Protein AF-A0A8T1UPF5-F1 (afdb_monomer)

pLDDT: mean 76.59, std 17.03, range [38.69, 95.94]

Foldseek 3Di:
DDDPPVLVVLVVVLVVQLVVQLVVLVVCLVVLPPDPVVCVVVVPDDSVDSPVSNVVSNVVSVVVSVVVVVVVVCVVPPPDDDPPPVD

Organism: NCBI:txid29920

InterPro domains:
  IPR008389 ATPase, V0 complex, subunit e1/e2 [PF05493] (14-84)

Sequence (87 aa):
MEVPAPLLNGSITYLVLTLLTCFAGIGMGVTGKMSRENSSYVGRFSPNNPLIFTLLAFMTGLCLWMFWACCWLHQWHILVVPTYGAE

Solvent-accessible surface area (backbone atoms only — not comparable to full-atom values): 5204 Å² total; per-residue (Å²): 133,84,76,56,64,67,63,52,53,50,52,51,50,41,50,52,56,24,50,51,49,26,52,52,35,44,51,45,49,75,66,66,74,68,55,76,78,68,38,58,87,48,65,81,62,57,94,88,41,50,62,57,56,26,49,51,37,44,54,50,31,51,51,53,43,52,53,50,52,52,55,51,53,67,61,54,83,63,89,74,78,89,68,86,82,79,122

Radius of gyration: 19.21 Å; Cα contacts (8 Å, |Δi|>4): 41; chains: 1; bounding box: 48×20×51 Å

Mean predicted aligned error: 10.0 Å

Structure (mmCIF, N/CA/C/O backbone):
data_AF-A0A8T1UPF5-F1
#
_entry.i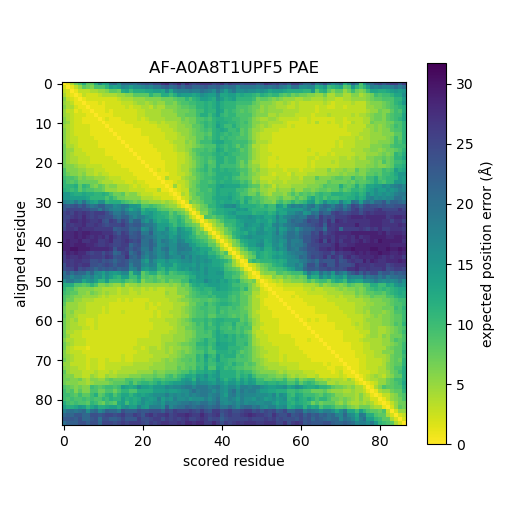d   AF-A0A8T1UPF5-F1
#
loop_
_atom_site.group_PDB
_atom_site.id
_atom_site.type_symbol
_atom_site.label_atom_id
_atom_site.label_alt_id
_atom_site.label_comp_id
_atom_site.labe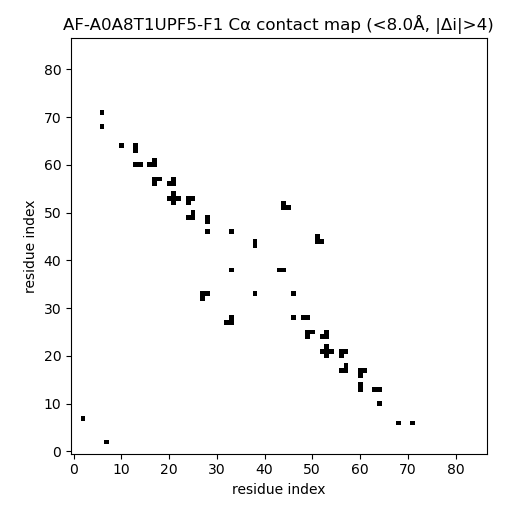l_asym_id
_atom_site.label_entity_id
_atom_site.label_seq_id
_atom_site.pdbx_PDB_ins_code
_atom_site.Cartn_x
_atom_site.Cartn_y
_atom_site.Cartn_z
_atom_site.occupancy
_atom_site.B_iso_or_equiv
_atom_site.auth_seq_id
_atom_site.auth_comp_id
_atom_site.auth_asym_id
_atom_site.auth_atom_id
_atom_site.pdbx_PDB_model_num
ATOM 1 N N . MET A 1 1 ? -3.422 8.479 -23.793 1.00 53.72 1 MET A N 1
ATOM 2 C CA . MET A 1 1 ? -2.242 7.774 -23.254 1.00 53.72 1 MET A CA 1
ATOM 3 C C . MET A 1 1 ? -2.759 6.699 -22.327 1.00 53.72 1 MET A C 1
ATOM 5 O O . MET A 1 1 ? -3.522 7.026 -21.427 1.00 53.72 1 MET A O 1
ATOM 9 N N . GLU A 1 2 ? -2.431 5.442 -22.594 1.00 78.94 2 GLU A N 1
ATOM 10 C CA . GLU A 1 2 ? -2.822 4.334 -21.724 1.00 78.94 2 GLU A CA 1
ATOM 11 C C . GLU A 1 2 ? -1.934 4.345 -20.477 1.00 78.94 2 GLU A C 1
ATOM 13 O O . GLU A 1 2 ? -0.716 4.503 -20.571 1.00 78.94 2 GLU A O 1
ATOM 18 N N . VAL A 1 3 ? -2.546 4.251 -19.299 1.00 78.62 3 VAL A N 1
ATOM 19 C CA . VAL A 1 3 ? -1.808 4.190 -18.033 1.00 78.62 3 VAL A CA 1
ATOM 20 C C . VAL A 1 3 ? -1.113 2.826 -17.955 1.00 78.62 3 VAL A C 1
ATOM 22 O O . VAL A 1 3 ? -1.782 1.816 -18.181 1.00 78.62 3 VAL A O 1
ATOM 25 N N . PRO A 1 4 ? 0.193 2.751 -17.621 1.00 85.88 4 PRO A N 1
ATOM 26 C CA . PRO A 1 4 ? 0.887 1.474 -17.510 1.00 85.88 4 PRO A CA 1
ATOM 27 C C . PRO A 1 4 ? 0.161 0.533 -16.544 1.00 85.88 4 PRO A C 1
ATOM 29 O O . PRO A 1 4 ? -0.100 0.899 -15.395 1.00 85.88 4 PRO A O 1
ATOM 32 N N . ALA A 1 5 ? -0.129 -0.694 -16.988 1.00 87.81 5 ALA A N 1
ATOM 33 C CA . ALA A 1 5 ? -0.849 -1.683 -16.183 1.00 87.81 5 ALA A CA 1
ATOM 34 C C . ALA A 1 5 ? -0.245 -1.913 -14.778 1.00 87.81 5 ALA A C 1
ATOM 36 O O . ALA A 1 5 ? -1.015 -2.009 -13.821 1.00 87.81 5 ALA A O 1
ATOM 37 N N . PRO A 1 6 ? 1.093 -1.929 -14.584 1.00 88.50 6 PRO A N 1
ATOM 38 C CA . PRO A 1 6 ? 1.673 -2.085 -13.249 1.00 88.50 6 PRO A CA 1
ATOM 39 C C . PRO A 1 6 ? 1.389 -0.895 -12.329 1.00 88.50 6 PRO A C 1
ATOM 41 O O . PRO A 1 6 ? 1.109 -1.103 -11.150 1.00 88.50 6 PRO A O 1
ATOM 44 N N . LEU A 1 7 ? 1.385 0.332 -12.869 1.00 88.75 7 LEU A N 1
ATOM 45 C CA . LEU A 1 7 ? 1.055 1.543 -12.114 1.00 88.75 7 LEU A CA 1
ATOM 46 C C . LEU A 1 7 ? -0.396 1.489 -11.617 1.00 88.75 7 LEU A C 1
ATOM 48 O O . LEU A 1 7 ? -0.665 1.789 -10.452 1.00 88.75 7 LEU A O 1
ATOM 52 N N . LEU A 1 8 ? -1.316 1.064 -12.489 1.00 91.06 8 LEU A N 1
ATOM 53 C CA . LEU A 1 8 ? -2.733 0.910 -12.164 1.00 91.06 8 LEU A CA 1
ATOM 54 C C . LEU A 1 8 ? -2.951 -0.186 -11.111 1.00 91.06 8 LEU A C 1
ATOM 56 O O . LEU A 1 8 ? -3.547 0.074 -10.067 1.00 91.06 8 LEU A O 1
ATOM 60 N N . ASN A 1 9 ? -2.415 -1.386 -11.343 1.00 92.94 9 ASN A N 1
ATOM 61 C CA . ASN A 1 9 ? -2.593 -2.533 -10.451 1.00 92.94 9 ASN A CA 1
ATOM 62 C C . ASN A 1 9 ? -1.986 -2.293 -9.065 1.00 92.94 9 ASN A C 1
ATOM 64 O O . ASN A 1 9 ? -2.625 -2.586 -8.052 1.00 92.94 9 ASN A O 1
ATOM 68 N N . GLY A 1 10 ? -0.774 -1.736 -8.997 1.00 90.94 10 GLY A N 1
ATOM 69 C CA . GLY A 1 10 ? -0.145 -1.428 -7.717 1.00 90.94 10 GLY A CA 1
ATOM 70 C C . GLY A 1 10 ? -0.909 -0.348 -6.957 1.00 90.94 10 GLY A C 1
ATOM 71 O O . GLY A 1 10 ? -1.203 -0.529 -5.778 1.00 90.94 10 GLY A O 1
ATOM 72 N N . SER A 1 11 ? -1.351 0.715 -7.636 1.00 92.94 11 SER A N 1
ATOM 73 C CA . SER A 1 11 ? -2.156 1.766 -6.998 1.00 92.94 11 SER A CA 1
ATOM 74 C C . SER A 1 11 ? -3.473 1.234 -6.432 1.00 92.94 11 SER A C 1
ATOM 76 O O . SER A 1 11 ? -3.811 1.541 -5.290 1.00 92.94 11 SER A O 1
ATOM 78 N N . ILE A 1 12 ? -4.180 0.376 -7.177 1.00 94.81 12 ILE A N 1
ATOM 79 C CA . ILE A 1 12 ? -5.395 -0.297 -6.690 1.00 94.81 12 ILE A CA 1
ATOM 80 C C . ILE A 1 12 ? -5.076 -1.175 -5.475 1.00 94.81 12 ILE A C 1
ATOM 82 O O . ILE A 1 12 ? -5.805 -1.143 -4.488 1.00 94.81 12 ILE A O 1
ATOM 86 N N . THR A 1 13 ? -3.973 -1.924 -5.510 1.00 94.50 13 THR A N 1
ATOM 87 C CA . THR A 1 13 ? -3.577 -2.822 -4.414 1.00 94.50 13 THR A CA 1
ATOM 88 C C . THR A 1 13 ? -3.333 -2.050 -3.115 1.00 94.50 13 THR A C 1
ATOM 90 O O . THR A 1 13 ? -3.922 -2.379 -2.085 1.00 94.50 13 THR A O 1
ATOM 93 N N . TYR A 1 14 ? -2.525 -0.986 -3.154 1.00 93.06 14 TYR A N 1
ATOM 94 C CA . TYR A 1 14 ? -2.265 -0.156 -1.973 1.00 93.06 14 TYR A CA 1
ATOM 95 C C . TYR A 1 14 ? -3.525 0.555 -1.478 1.00 93.06 14 TYR A C 1
ATOM 97 O O . TYR A 1 14 ? -3.737 0.630 -0.267 1.00 93.06 14 TYR A O 1
ATOM 105 N N . LEU A 1 15 ? -4.393 1.020 -2.383 1.00 94.00 15 LEU A N 1
ATOM 106 C CA . LEU A 1 15 ? -5.687 1.598 -2.021 1.00 94.00 15 LEU A CA 1
ATOM 107 C C . LEU A 1 15 ? -6.551 0.582 -1.257 1.00 94.00 15 LEU A C 1
ATOM 109 O O . LEU A 1 15 ? -7.023 0.881 -0.161 1.00 94.00 15 LEU A O 1
ATOM 113 N N . VAL A 1 16 ? -6.723 -0.628 -1.797 1.00 95.94 16 VAL A N 1
ATOM 114 C CA . VAL A 1 16 ? -7.549 -1.687 -1.193 1.00 95.94 16 VAL A CA 1
ATOM 115 C C . VAL A 1 16 ? -7.006 -2.097 0.174 1.00 95.94 16 VAL A C 1
ATOM 117 O O . VAL A 1 16 ? -7.768 -2.151 1.137 1.00 95.94 16 VAL A O 1
ATOM 120 N N . LEU A 1 17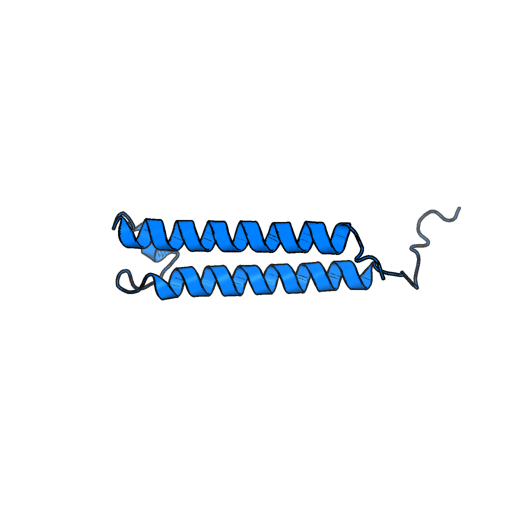 ? -5.697 -2.327 0.299 1.00 93.31 17 LEU A N 1
ATOM 121 C CA . LEU A 1 17 ? -5.074 -2.700 1.574 1.00 93.31 17 LEU A CA 1
ATOM 122 C C . LEU A 1 17 ? -5.193 -1.591 2.627 1.00 93.31 17 LEU A C 1
ATOM 124 O O . LEU A 1 17 ? -5.466 -1.869 3.799 1.00 93.31 17 LEU A O 1
ATOM 128 N N . THR A 1 18 ? -5.042 -0.331 2.213 1.00 92.25 18 THR A N 1
ATOM 129 C CA . THR A 1 18 ? -5.204 0.825 3.105 1.00 92.25 18 THR A CA 1
ATOM 130 C C . THR A 1 18 ? -6.644 0.920 3.599 1.00 92.25 18 THR A C 1
ATOM 132 O O . THR A 1 18 ? -6.873 1.031 4.802 1.00 92.25 18 THR A O 1
ATOM 135 N N . LEU A 1 19 ? -7.623 0.800 2.697 1.00 91.75 19 LEU A N 1
ATOM 136 C CA . LEU A 1 19 ? -9.043 0.817 3.050 1.00 91.75 19 LEU A CA 1
ATOM 137 C C . LEU A 1 19 ? -9.412 -0.340 3.982 1.00 91.75 19 LEU A C 1
ATOM 139 O O . LEU A 1 19 ? -10.066 -0.106 4.995 1.00 91.75 19 LEU A O 1
ATOM 143 N N . LEU A 1 20 ? -8.955 -1.563 3.697 1.00 92.00 20 LEU A N 1
ATOM 144 C CA . LEU A 1 20 ? -9.174 -2.727 4.562 1.00 92.00 20 LEU A CA 1
ATOM 145 C C . LEU A 1 20 ? -8.640 -2.490 5.978 1.00 92.00 20 LEU A C 1
ATOM 147 O O . LEU A 1 20 ? -9.337 -2.766 6.954 1.00 92.00 20 LEU A O 1
ATOM 151 N N . THR A 1 21 ? -7.439 -1.924 6.098 1.00 87.00 21 THR A N 1
ATOM 152 C CA . THR A 1 21 ? -6.829 -1.615 7.399 1.00 87.00 21 THR A CA 1
ATOM 153 C C . THR A 1 21 ? -7.612 -0.529 8.140 1.00 87.00 21 THR A C 1
ATOM 155 O O . THR A 1 21 ? -7.862 -0.659 9.340 1.00 87.00 21 THR A O 1
ATOM 158 N N . CYS A 1 22 ? -8.072 0.508 7.434 1.00 86.25 22 CYS A N 1
ATOM 159 C CA . CYS A 1 22 ? -8.939 1.542 7.999 1.00 86.25 22 CYS A CA 1
ATOM 160 C C . CYS A 1 22 ? -10.268 0.958 8.505 1.00 86.25 22 CYS A C 1
ATOM 162 O O . CYS A 1 22 ? -10.657 1.225 9.641 1.00 86.25 22 CYS A O 1
ATOM 164 N N . PHE A 1 23 ? -10.942 0.119 7.711 1.00 86.19 23 PHE A N 1
ATOM 165 C CA . PHE A 1 23 ? -12.198 -0.523 8.111 1.00 86.19 23 PHE A CA 1
ATOM 166 C C . PHE A 1 23 ? -12.016 -1.476 9.294 1.00 86.19 23 PHE A C 1
ATOM 168 O O . PHE A 1 23 ? -12.829 -1.455 10.218 1.00 86.19 23 PHE A O 1
ATOM 175 N N . ALA A 1 24 ? -10.936 -2.261 9.316 1.00 83.81 24 ALA A N 1
ATOM 176 C CA . ALA A 1 24 ? -10.597 -3.110 10.455 1.00 83.81 24 ALA A CA 1
ATOM 177 C C . ALA A 1 24 ? -10.359 -2.275 11.725 1.00 83.81 24 ALA A C 1
ATOM 179 O O . ALA A 1 24 ? -10.856 -2.621 12.795 1.00 83.81 24 ALA A O 1
ATOM 180 N N . GLY A 1 25 ? -9.662 -1.144 11.600 1.00 74.94 25 GLY A N 1
ATOM 181 C CA . GLY A 1 25 ? -9.437 -0.187 12.681 1.00 74.94 25 GLY A CA 1
ATOM 182 C C . GLY A 1 25 ? -10.716 0.379 13.283 1.00 74.94 25 GLY A C 1
ATOM 183 O O . GLY A 1 25 ? -10.899 0.357 14.501 1.00 74.94 25 GLY A O 1
ATOM 184 N N . ILE A 1 26 ? -11.628 0.834 12.424 1.00 78.38 26 ILE A N 1
ATOM 185 C CA . ILE A 1 26 ? -12.940 1.342 12.835 1.00 78.38 26 ILE A CA 1
ATOM 186 C C . ILE A 1 26 ? -13.758 0.221 13.490 1.00 78.38 26 ILE A C 1
ATOM 188 O O . ILE A 1 26 ? -14.305 0.421 14.572 1.00 78.38 26 ILE A O 1
ATOM 192 N N . GLY A 1 27 ? -13.799 -0.975 12.892 1.00 75.19 27 GLY A N 1
ATOM 193 C CA . GLY A 1 27 ? -14.530 -2.124 13.435 1.00 75.19 27 GLY A CA 1
ATOM 194 C C . GLY A 1 27 ? -14.018 -2.570 14.809 1.00 75.19 27 GLY A C 1
ATOM 195 O O . GLY A 1 27 ? -14.810 -2.838 15.714 1.00 75.19 27 GLY A O 1
ATOM 196 N N . MET A 1 28 ? -12.699 -2.582 15.015 1.00 71.69 28 MET A N 1
ATOM 197 C CA . MET A 1 28 ? -12.097 -2.856 16.326 1.00 71.69 28 MET A CA 1
ATOM 198 C C . MET A 1 28 ? -12.417 -1.761 17.353 1.00 71.69 28 MET A C 1
ATOM 200 O O . MET A 1 28 ? -12.667 -2.075 18.515 1.00 71.69 28 MET A O 1
ATOM 204 N N . GLY A 1 29 ? -12.476 -0.496 16.924 1.00 65.19 29 GLY A N 1
ATOM 205 C CA . GLY A 1 29 ? -12.900 0.625 17.765 1.00 65.19 29 GLY A CA 1
ATOM 206 C C . GLY A 1 29 ? -14.362 0.530 18.214 1.00 65.19 29 GLY A C 1
ATOM 207 O O . GLY A 1 29 ? -14.654 0.729 19.389 1.00 65.19 29 GLY A O 1
ATOM 208 N N . VAL A 1 30 ? -15.278 0.173 17.307 1.00 66.44 30 VAL A N 1
ATOM 209 C CA . VAL A 1 30 ? -16.722 0.052 17.603 1.00 66.44 30 VAL A CA 1
ATOM 210 C C . VAL A 1 30 ? -17.032 -1.174 18.466 1.00 66.44 30 VAL A C 1
ATOM 212 O O . VAL A 1 30 ? -17.913 -1.123 19.317 1.00 66.44 30 VAL A O 1
ATOM 215 N N . THR A 1 31 ? -16.306 -2.279 18.281 1.00 69.25 31 THR A N 1
ATOM 216 C CA . THR A 1 31 ? -16.543 -3.524 19.036 1.00 69.25 31 THR A CA 1
ATOM 217 C C . THR A 1 31 ? -16.007 -3.491 20.469 1.00 69.25 31 THR A C 1
ATOM 219 O O . THR A 1 31 ? -16.298 -4.404 21.238 1.00 69.25 31 THR A O 1
ATOM 222 N N . GLY A 1 32 ? -15.216 -2.480 20.848 1.00 57.31 32 GLY A N 1
ATOM 223 C CA . GLY A 1 32 ? -14.690 -2.325 22.210 1.00 57.31 32 GLY A CA 1
ATOM 224 C C . GLY A 1 32 ? -13.720 -3.429 22.658 1.00 57.31 32 GLY A C 1
ATOM 225 O O . GLY A 1 32 ? -13.285 -3.433 23.806 1.00 57.31 32 GLY A O 1
ATOM 226 N N . LYS A 1 33 ? -13.338 -4.359 21.769 1.00 59.44 33 LYS A N 1
ATOM 227 C CA . LYS A 1 33 ? -12.460 -5.509 22.066 1.00 59.44 33 LYS A CA 1
ATOM 228 C C . LYS A 1 33 ? -10.964 -5.168 22.027 1.00 59.44 33 LYS A C 1
ATOM 230 O O . LYS A 1 33 ? -10.132 -6.058 21.858 1.00 59.44 33 LYS A O 1
ATOM 235 N N . MET A 1 34 ? -10.596 -3.896 22.171 1.00 56.28 34 MET A N 1
ATOM 236 C CA . MET A 1 34 ? -9.195 -3.482 22.251 1.00 56.28 34 MET A CA 1
ATOM 237 C C . MET A 1 34 ? -8.718 -3.645 23.699 1.00 56.28 34 MET A C 1
ATOM 239 O O . MET A 1 34 ? -8.914 -2.763 24.533 1.00 56.28 34 MET A O 1
ATOM 243 N N . SER A 1 35 ? -8.148 -4.812 24.021 1.00 47.84 35 SER A N 1
ATOM 244 C CA . SER A 1 35 ? -7.635 -5.059 25.369 1.00 47.84 35 SER A CA 1
ATOM 245 C C . SER A 1 35 ? -6.482 -4.109 25.698 1.00 47.84 35 SER A C 1
ATOM 247 O O . SER A 1 35 ? -5.512 -4.001 24.940 1.00 47.84 35 SER A O 1
ATOM 249 N N . ARG A 1 36 ? -6.591 -3.455 26.861 1.00 52.09 36 ARG A N 1
ATOM 250 C CA . ARG A 1 36 ? -5.667 -2.448 27.415 1.00 52.09 36 ARG A CA 1
ATOM 251 C C . ARG A 1 36 ? -4.220 -2.951 27.537 1.00 52.09 36 ARG A C 1
ATOM 253 O O . ARG A 1 36 ? -3.296 -2.145 27.600 1.00 52.09 36 ARG A O 1
ATOM 260 N N . GLU A 1 37 ? -4.022 -4.267 27.537 1.00 49.22 37 GLU A N 1
ATOM 261 C CA . GLU A 1 37 ? -2.715 -4.931 27.614 1.00 49.22 37 GLU A CA 1
ATOM 262 C C . GLU A 1 37 ? -1.971 -5.013 26.265 1.00 49.22 37 GLU A C 1
ATOM 264 O O . GLU A 1 37 ? -0.752 -4.857 26.234 1.00 49.22 37 GLU A O 1
ATOM 269 N N . ASN A 1 38 ? -2.682 -5.103 25.132 1.00 49.94 38 ASN A N 1
ATOM 270 C CA . ASN A 1 38 ? -2.083 -5.002 23.787 1.00 49.94 38 ASN A CA 1
ATOM 271 C C . ASN A 1 38 ? -1.885 -3.542 23.344 1.00 49.94 38 ASN A C 1
ATOM 273 O O . ASN A 1 38 ? -1.082 -3.243 22.458 1.00 49.94 38 ASN A O 1
ATOM 277 N N . SER A 1 39 ? -2.576 -2.610 24.004 1.00 45.75 39 SER A N 1
ATOM 278 C CA . SER A 1 39 ? -2.427 -1.166 23.811 1.00 45.75 39 SER A CA 1
ATOM 279 C C . SER A 1 39 ? -1.083 -0.614 24.299 1.00 45.75 39 SER A C 1
ATOM 281 O O . SER A 1 39 ? -0.817 0.555 24.066 1.00 45.75 39 SER A O 1
ATOM 283 N N . SER A 1 40 ? -0.236 -1.406 24.970 1.00 40.44 40 SER A N 1
ATOM 284 C CA . SER A 1 40 ? 1.043 -0.928 25.522 1.00 40.44 40 SER A CA 1
ATOM 285 C C . SER A 1 40 ? 2.180 -0.877 24.486 1.00 40.44 40 SER A C 1
ATOM 287 O O . SER A 1 40 ? 2.962 0.068 24.488 1.00 40.44 40 SER A O 1
ATOM 289 N N . TYR A 1 41 ? 2.226 -1.807 23.520 1.00 43.03 41 TYR A N 1
ATOM 290 C CA . TYR A 1 41 ? 3.133 -1.703 22.357 1.00 43.03 41 TYR A CA 1
ATOM 291 C C . TYR A 1 41 ? 2.615 -0.716 21.297 1.00 43.03 41 TYR A C 1
ATOM 293 O O . TYR A 1 41 ? 3.382 -0.110 20.555 1.00 43.03 41 TYR A O 1
ATOM 301 N N . VAL A 1 42 ? 1.302 -0.482 21.304 1.00 47.66 42 VAL A N 1
ATOM 302 C CA . VAL A 1 42 ? 0.565 0.548 20.555 1.00 47.66 42 VAL A CA 1
ATOM 303 C C . VAL A 1 42 ? 0.307 1.751 21.503 1.00 47.66 42 VAL A C 1
ATOM 305 O O . VAL A 1 42 ? -0.751 2.374 21.517 1.00 47.66 42 VAL A O 1
ATOM 308 N N . GLY A 1 43 ? 1.300 2.072 22.348 1.00 38.69 43 GLY A N 1
ATOM 309 C CA . GLY A 1 43 ? 1.235 2.905 23.568 1.00 38.69 43 GLY A CA 1
ATOM 310 C C . GLY A 1 43 ? 0.926 4.401 23.429 1.00 38.69 43 GLY A C 1
ATOM 311 O O . GLY A 1 43 ? 1.143 5.158 24.372 1.00 38.69 43 GLY A O 1
ATOM 312 N N . ARG A 1 44 ? 0.423 4.864 22.281 1.00 45.44 44 ARG A N 1
ATOM 313 C CA . ARG A 1 44 ? -0.111 6.234 22.101 1.00 45.44 44 ARG A CA 1
ATOM 314 C C . ARG A 1 44 ? -1.497 6.270 21.455 1.00 45.44 44 ARG A C 1
ATOM 316 O O . ARG A 1 44 ? -1.984 7.342 21.106 1.00 45.44 44 ARG A O 1
ATOM 323 N N . PHE A 1 45 ? -2.151 5.122 21.307 1.00 50.25 45 PHE A N 1
ATOM 324 C CA . PHE A 1 45 ? -3.515 5.060 20.799 1.00 50.25 45 PHE A CA 1
ATOM 325 C C . PHE A 1 45 ? -4.483 5.114 21.968 1.00 50.25 45 PHE A C 1
ATOM 327 O O . PHE A 1 45 ? -4.699 4.134 22.677 1.00 50.25 45 PHE A O 1
ATOM 334 N N . SER A 1 46 ? -5.036 6.303 22.194 1.00 43.44 46 SER A N 1
ATOM 335 C CA . SER A 1 46 ? -6.111 6.492 23.158 1.00 43.44 46 SER A CA 1
ATOM 336 C C . SER A 1 46 ? -7.280 5.561 22.800 1.00 43.44 46 SER A C 1
ATOM 338 O O . SER A 1 46 ? -7.814 5.685 21.694 1.00 43.44 46 SER A O 1
ATOM 340 N N . PRO A 1 47 ? -7.739 4.683 23.713 1.00 50.72 47 PRO A N 1
ATOM 341 C CA . PRO A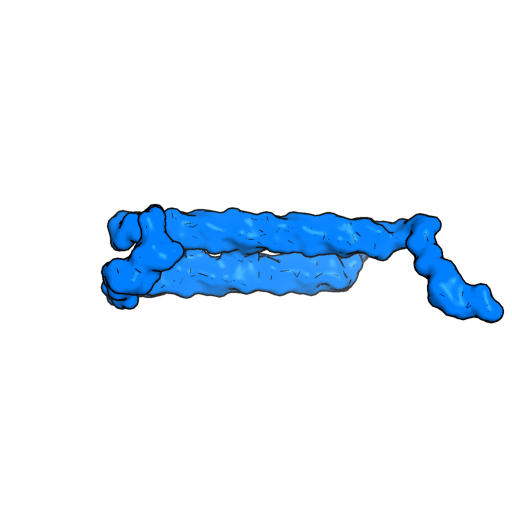 1 47 ? -8.923 3.845 23.494 1.00 50.72 47 PRO A CA 1
ATOM 342 C C . PRO A 1 47 ? -10.213 4.667 23.322 1.00 50.72 47 PRO A C 1
ATOM 344 O O . PRO A 1 47 ? -11.256 4.117 22.994 1.00 50.72 47 PRO A O 1
ATOM 347 N N . ASN A 1 48 ? -10.141 5.989 23.506 1.00 50.16 48 ASN A N 1
ATOM 348 C CA . ASN A 1 48 ? -11.258 6.914 23.361 1.00 50.16 48 ASN A CA 1
ATOM 349 C C . ASN A 1 48 ? -11.324 7.585 21.977 1.00 50.16 48 ASN A C 1
ATOM 351 O O . ASN A 1 48 ? -12.164 8.461 21.786 1.00 50.16 48 ASN A O 1
ATOM 355 N N . ASN A 1 49 ? -10.432 7.255 21.025 1.00 57.16 49 ASN A N 1
ATOM 356 C CA . ASN A 1 49 ? -10.441 7.916 19.717 1.00 57.16 49 ASN A CA 1
ATOM 357 C C . ASN A 1 49 ? -10.008 6.988 18.554 1.00 57.16 49 ASN A C 1
ATOM 359 O O . ASN A 1 49 ? -8.831 6.975 18.174 1.00 57.16 49 ASN A O 1
ATOM 363 N N . PRO A 1 50 ? -10.944 6.233 17.937 1.00 59.38 50 PRO A N 1
ATOM 364 C CA . PRO A 1 50 ? -10.654 5.331 16.808 1.00 59.38 50 PRO A CA 1
ATOM 365 C C . PRO A 1 50 ? -10.096 6.065 15.576 1.00 59.38 50 PRO A C 1
ATOM 367 O O . PRO A 1 50 ? -9.506 5.456 14.678 1.00 59.38 50 PRO A O 1
ATOM 370 N N . LEU A 1 51 ? -10.232 7.394 15.555 1.00 66.06 51 LEU A N 1
ATOM 371 C CA . LEU A 1 51 ?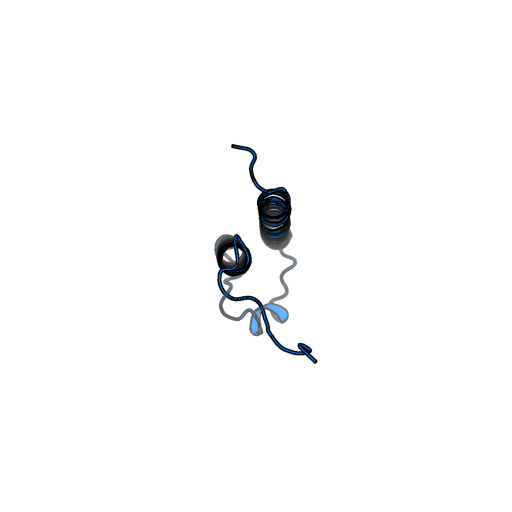 -9.669 8.276 14.544 1.00 66.06 51 LEU A CA 1
ATOM 372 C C . LEU A 1 51 ? -8.144 8.192 14.470 1.00 66.06 51 LEU A C 1
ATOM 374 O O . LEU A 1 51 ? -7.607 8.249 13.372 1.00 66.06 51 LEU A O 1
ATOM 378 N N . ILE A 1 52 ? -7.438 8.007 15.592 1.00 73.62 52 ILE A N 1
ATOM 379 C CA . ILE A 1 52 ? -5.966 8.007 15.588 1.00 73.62 52 ILE A CA 1
ATOM 380 C C . ILE A 1 52 ? -5.451 6.776 14.833 1.00 73.62 52 ILE A C 1
ATOM 382 O O . ILE A 1 52 ? -4.572 6.910 13.985 1.00 73.62 52 ILE A O 1
ATOM 386 N N . PHE A 1 53 ? -6.004 5.584 15.103 1.00 74.00 53 PHE A N 1
ATOM 387 C CA . PHE A 1 53 ? -5.606 4.341 14.417 1.00 74.00 53 PHE A CA 1
ATOM 388 C C . PHE A 1 53 ? -5.899 4.421 12.927 1.00 74.00 53 PHE A C 1
ATOM 390 O O . PHE A 1 53 ? -5.031 4.139 12.105 1.00 74.00 53 PHE A O 1
ATOM 397 N N . THR A 1 54 ? -7.105 4.869 12.589 1.00 79.94 54 THR A N 1
ATOM 398 C CA . THR A 1 54 ? -7.534 5.028 11.199 1.00 79.94 54 THR A CA 1
ATOM 399 C C . THR A 1 54 ? -6.647 6.037 10.463 1.00 79.94 54 THR A C 1
ATOM 401 O O . THR A 1 54 ? -6.229 5.785 9.336 1.00 79.94 54 THR A O 1
ATOM 404 N N . LEU A 1 55 ? -6.284 7.146 11.117 1.00 82.75 55 LEU A N 1
ATOM 405 C CA . LEU A 1 55 ? -5.375 8.150 10.568 1.00 82.75 55 LEU A CA 1
ATOM 406 C C . LEU A 1 55 ? -3.964 7.588 10.366 1.00 82.75 55 LEU A C 1
ATOM 408 O O . LEU A 1 55 ? -3.391 7.788 9.298 1.00 82.75 55 LEU A O 1
ATOM 412 N N . LEU A 1 56 ? -3.407 6.864 11.346 1.00 84.94 56 LEU A N 1
ATOM 413 C CA . LEU A 1 56 ? -2.085 6.245 11.199 1.00 84.94 56 LEU A CA 1
ATOM 414 C C . LEU A 1 56 ? -2.083 5.224 10.056 1.00 84.94 56 LEU A C 1
ATOM 416 O O . LEU A 1 56 ? -1.164 5.234 9.238 1.00 84.94 56 LEU A O 1
ATOM 420 N N . ALA A 1 57 ? -3.102 4.366 9.982 1.00 86.00 57 ALA A N 1
ATOM 421 C CA . ALA A 1 57 ? -3.249 3.378 8.919 1.00 86.00 57 ALA A CA 1
ATOM 422 C C . ALA A 1 57 ? -3.308 4.047 7.538 1.00 86.00 57 ALA A C 1
ATOM 424 O O . ALA A 1 57 ? -2.596 3.636 6.624 1.00 86.00 57 ALA A O 1
ATOM 425 N N . PHE A 1 58 ? -4.081 5.128 7.407 1.00 87.44 58 PHE A N 1
ATOM 426 C CA . PHE A 1 58 ? -4.171 5.902 6.173 1.00 87.44 58 PHE A CA 1
ATOM 427 C C . PHE A 1 58 ? -2.841 6.575 5.794 1.00 87.44 58 PHE A C 1
ATOM 429 O O . PHE A 1 58 ? -2.392 6.448 4.656 1.00 87.44 58 PHE A O 1
ATOM 436 N N . MET A 1 59 ? -2.171 7.235 6.746 1.00 90.12 59 MET A N 1
ATOM 437 C CA . MET A 1 59 ? -0.859 7.864 6.524 1.00 90.12 59 MET A CA 1
ATOM 438 C C . MET A 1 59 ? 0.208 6.834 6.137 1.00 90.12 59 MET A C 1
ATOM 440 O O . MET A 1 59 ? 1.017 7.081 5.246 1.00 90.12 59 MET A O 1
ATOM 444 N N . THR A 1 60 ? 0.186 5.661 6.771 1.00 91.00 60 THR A N 1
ATOM 445 C CA . THR A 1 60 ? 1.097 4.550 6.464 1.00 91.00 60 THR A CA 1
ATOM 446 C C . THR A 1 60 ? 0.836 4.014 5.060 1.00 91.00 60 THR A C 1
ATOM 448 O O . THR A 1 60 ? 1.776 3.846 4.288 1.00 91.00 60 THR 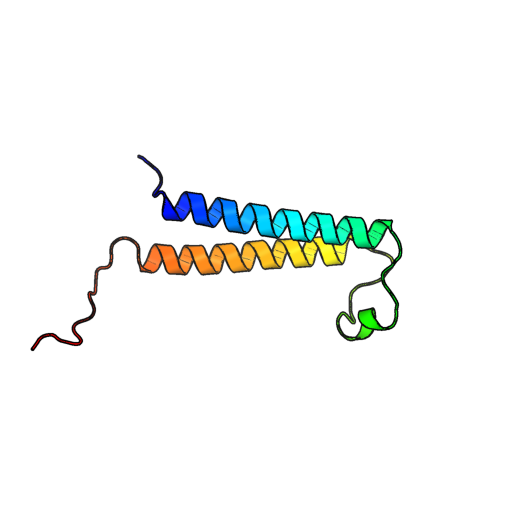A O 1
ATOM 451 N N . 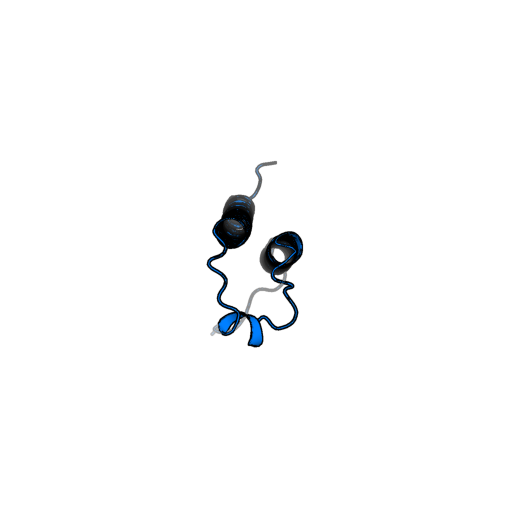GLY A 1 61 ? -0.433 3.811 4.698 1.00 92.12 61 GLY A N 1
ATOM 452 C CA . GLY A 1 61 ? -0.841 3.393 3.358 1.00 92.12 61 GLY A CA 1
ATOM 453 C C . GLY A 1 61 ? -0.388 4.364 2.267 1.00 92.12 61 GLY A C 1
ATOM 454 O O . GLY A 1 61 ? 0.210 3.943 1.278 1.00 92.12 61 GLY A O 1
ATOM 455 N N . LEU A 1 62 ? -0.581 5.670 2.486 1.00 92.69 62 LEU A N 1
ATOM 456 C CA . LEU A 1 62 ? -0.087 6.722 1.590 1.00 92.69 62 LEU A CA 1
ATOM 457 C C . LEU A 1 62 ? 1.438 6.711 1.465 1.00 92.69 62 LEU A C 1
ATOM 459 O O . LEU A 1 62 ? 1.961 6.812 0.358 1.00 92.69 62 LEU A O 1
ATOM 463 N N . CYS A 1 63 ? 2.154 6.579 2.581 1.00 95.44 63 CYS A N 1
ATOM 464 C CA . CYS A 1 63 ? 3.614 6.577 2.586 1.00 95.44 63 CYS A CA 1
ATOM 465 C C . CYS A 1 63 ? 4.178 5.369 1.818 1.00 95.44 63 CYS A C 1
ATOM 467 O O . CYS A 1 63 ? 5.070 5.520 0.983 1.00 95.44 63 CYS A O 1
ATOM 469 N N . LEU A 1 64 ? 3.602 4.182 2.034 1.00 94.50 64 LEU A N 1
ATOM 470 C CA . LEU A 1 64 ? 3.972 2.961 1.316 1.00 94.50 64 LEU A CA 1
ATOM 471 C C . LEU A 1 64 ? 3.661 3.056 -0.181 1.00 94.50 64 LEU A C 1
ATOM 473 O O . LEU A 1 64 ? 4.488 2.650 -0.997 1.00 94.50 64 LEU A O 1
ATOM 477 N N . TRP A 1 65 ? 2.509 3.626 -0.547 1.00 94.50 65 TRP A N 1
ATOM 478 C CA . TRP A 1 65 ? 2.156 3.852 -1.947 1.00 94.50 65 TRP A CA 1
ATOM 479 C C . TRP A 1 65 ? 3.128 4.819 -2.630 1.00 94.50 65 TRP A C 1
ATOM 481 O O . TRP A 1 65 ? 3.626 4.510 -3.709 1.00 94.50 65 TRP A O 1
ATOM 491 N N . MET A 1 66 ? 3.456 5.947 -1.987 1.00 93.31 66 MET A N 1
ATOM 492 C CA . MET A 1 66 ? 4.421 6.924 -2.507 1.00 93.31 66 MET A CA 1
ATOM 493 C C . MET A 1 66 ? 5.805 6.303 -2.702 1.00 93.31 66 MET A C 1
ATOM 495 O O . MET A 1 66 ? 6.424 6.493 -3.747 1.00 93.31 66 MET A O 1
ATOM 499 N N . PHE A 1 67 ? 6.287 5.534 -1.723 1.00 95.25 67 PHE A N 1
ATOM 500 C CA . PHE A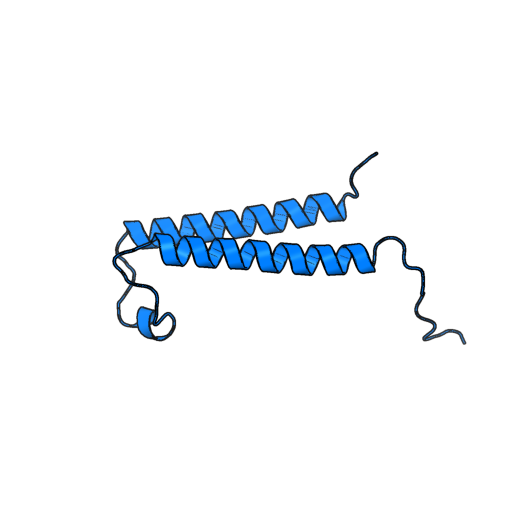 1 67 ? 7.580 4.859 -1.820 1.00 95.25 67 PHE A CA 1
ATOM 501 C C . PHE A 1 67 ? 7.608 3.861 -2.983 1.00 95.25 67 PHE A C 1
ATOM 503 O O . PHE A 1 67 ? 8.522 3.888 -3.806 1.00 95.25 67 PHE A O 1
ATOM 510 N N . TRP A 1 68 ? 6.570 3.033 -3.105 1.00 94.44 68 TRP A N 1
ATOM 511 C CA . TRP A 1 68 ? 6.436 2.091 -4.210 1.00 94.44 68 TRP A CA 1
ATOM 512 C C . TRP A 1 68 ? 6.344 2.792 -5.574 1.00 94.44 68 TRP A C 1
ATOM 514 O O . TRP A 1 68 ? 7.037 2.394 -6.510 1.00 94.44 68 TRP A O 1
ATOM 524 N N . ALA A 1 69 ? 5.553 3.863 -5.685 1.00 91.38 69 ALA A N 1
ATOM 525 C CA . ALA A 1 69 ? 5.415 4.639 -6.915 1.00 91.38 69 ALA A CA 1
ATOM 526 C C . ALA A 1 69 ? 6.750 5.273 -7.335 1.00 91.38 69 ALA A C 1
ATOM 528 O O . ALA A 1 69 ? 7.094 5.251 -8.516 1.00 91.38 69 ALA A O 1
ATOM 529 N N . CYS A 1 70 ? 7.542 5.766 -6.378 1.00 91.50 70 CYS A N 1
ATOM 530 C CA . CYS A 1 70 ? 8.898 6.249 -6.631 1.00 91.50 70 CYS A CA 1
ATOM 531 C C . CYS A 1 70 ? 9.827 5.140 -7.142 1.00 91.50 70 CYS A C 1
ATOM 533 O O . CYS A 1 70 ? 10.591 5.375 -8.077 1.00 91.50 70 CYS A O 1
ATOM 535 N N . CYS A 1 71 ? 9.780 3.936 -6.566 1.00 90.06 71 CYS A N 1
ATOM 536 C CA . CYS A 1 71 ? 10.556 2.795 -7.064 1.00 90.06 71 CYS A CA 1
ATOM 537 C C . CYS A 1 71 ? 10.142 2.407 -8.488 1.00 90.06 71 CYS A C 1
ATOM 539 O O . CYS A 1 71 ? 11.000 2.182 -9.338 1.00 90.06 71 CYS A O 1
ATOM 541 N N . TRP A 1 72 ? 8.835 2.383 -8.757 1.00 89.38 72 TRP A N 1
ATOM 542 C CA . TRP A 1 72 ? 8.301 2.098 -10.084 1.00 89.38 72 TRP A CA 1
ATOM 543 C C . TRP A 1 72 ? 8.749 3.142 -11.112 1.00 89.38 72 TRP A C 1
ATOM 545 O O . TRP A 1 72 ? 9.227 2.780 -12.182 1.00 89.38 72 TRP A O 1
ATOM 555 N N . LEU A 1 73 ? 8.663 4.434 -10.780 1.00 89.19 73 LEU A N 1
ATOM 556 C CA . LEU A 1 73 ? 9.102 5.524 -11.654 1.00 89.19 73 LEU A CA 1
ATOM 557 C C . LEU A 1 73 ? 10.607 5.483 -11.941 1.00 89.19 73 LEU A C 1
ATOM 559 O O . LEU A 1 73 ? 10.996 5.743 -13.072 1.00 89.19 73 LEU A O 1
ATOM 563 N N . HIS A 1 74 ? 11.450 5.103 -10.974 1.00 87.81 74 HIS A N 1
ATOM 564 C CA . HIS A 1 74 ? 12.888 4.910 -11.220 1.00 87.81 74 HIS A CA 1
ATOM 565 C C . HIS A 1 74 ? 13.181 3.786 -12.220 1.00 87.81 74 HIS A C 1
ATOM 567 O O . HIS A 1 74 ? 14.180 3.838 -12.934 1.00 87.81 74 HIS A O 1
ATOM 573 N N . GLN A 1 75 ? 12.326 2.764 -12.264 1.00 84.50 75 GLN A N 1
ATOM 574 C CA . GLN A 1 75 ? 12.413 1.675 -13.237 1.00 84.50 75 GLN A CA 1
ATOM 575 C C . GLN A 1 75 ? 11.676 1.995 -14.542 1.00 84.5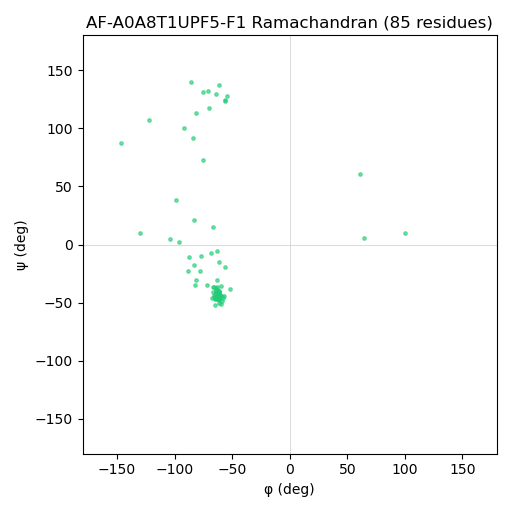0 75 GLN A C 1
ATOM 577 O O . GLN A 1 75 ? 11.809 1.269 -15.527 1.00 84.50 75 GLN A O 1
ATOM 582 N N . TRP A 1 76 ? 10.880 3.062 -14.577 1.00 82.75 76 TRP A N 1
ATOM 583 C CA . TRP A 1 76 ? 10.129 3.430 -15.761 1.00 82.75 76 TRP A CA 1
ATOM 584 C C . TRP A 1 76 ? 11.045 4.193 -16.717 1.00 82.75 76 TRP A C 1
ATOM 586 O O . TRP A 1 76 ? 11.495 5.294 -16.422 1.00 82.75 76 TRP A O 1
ATOM 596 N N . HIS A 1 77 ? 11.331 3.579 -17.867 1.00 81.88 77 HIS A N 1
ATOM 597 C CA . HIS A 1 77 ? 12.260 4.103 -18.873 1.00 81.88 77 HIS A CA 1
ATOM 598 C C . HIS A 1 77 ? 13.705 4.271 -18.353 1.00 81.88 77 HIS A C 1
ATOM 600 O O . HIS A 1 77 ? 14.282 5.360 -18.334 1.00 81.88 77 HIS A O 1
ATOM 606 N N . ILE A 1 78 ? 14.292 3.144 -17.944 1.00 81.44 78 ILE A N 1
ATOM 607 C CA . ILE A 1 78 ? 15.654 3.043 -17.408 1.00 81.44 78 ILE A CA 1
ATOM 608 C C . ILE A 1 78 ? 16.682 3.602 -18.405 1.00 81.44 78 ILE A C 1
ATOM 610 O O . ILE A 1 78 ? 16.781 3.135 -19.537 1.00 81.44 78 ILE A O 1
ATOM 614 N N . LEU A 1 79 ? 17.485 4.568 -17.956 1.00 82.38 79 LEU A N 1
ATOM 615 C CA . LEU A 1 79 ? 18.601 5.136 -18.728 1.00 82.38 79 LEU A CA 1
ATOM 616 C C . LEU A 1 79 ? 19.917 4.366 -18.534 1.00 82.38 79 LEU A C 1
ATOM 618 O O . LEU A 1 79 ? 20.808 4.440 -19.374 1.00 82.38 79 LEU A O 1
ATOM 622 N N . VAL A 1 80 ? 20.047 3.647 -17.416 1.00 82.69 80 VAL A N 1
ATOM 623 C CA . VAL A 1 80 ? 21.252 2.904 -17.030 1.00 82.69 80 VAL A CA 1
ATOM 624 C C . VAL A 1 80 ? 20.890 1.437 -16.847 1.00 82.69 80 VAL A C 1
ATOM 626 O O . VAL A 1 80 ? 20.229 1.069 -15.880 1.00 82.69 80 VAL A O 1
ATOM 629 N N . VAL A 1 81 ? 21.317 0.595 -17.783 1.00 81.88 81 VAL A N 1
ATOM 630 C CA . VAL A 1 81 ? 21.122 -0.857 -17.707 1.00 81.88 81 VAL A CA 1
ATOM 631 C C . VAL A 1 81 ? 22.262 -1.494 -16.894 1.00 81.88 81 VAL A C 1
ATOM 633 O O . VAL A 1 81 ? 23.412 -1.069 -17.036 1.00 81.88 81 VAL A O 1
ATOM 636 N N . PRO A 1 82 ? 21.995 -2.485 -16.022 1.00 81.56 82 PRO A N 1
ATOM 637 C CA . PRO A 1 82 ? 23.059 -3.220 -15.342 1.00 81.56 82 PRO A CA 1
ATOM 638 C C . PRO A 1 82 ? 23.960 -3.952 -16.351 1.00 81.56 82 PRO A C 1
ATOM 640 O O . PRO A 1 82 ? 23.469 -4.578 -17.285 1.00 81.56 82 PRO A O 1
ATOM 643 N N . THR A 1 83 ? 25.276 -3.894 -16.137 1.00 82.75 83 THR A N 1
ATOM 644 C CA . THR A 1 83 ? 26.311 -4.497 -17.005 1.00 82.75 83 THR A CA 1
ATOM 645 C C . THR A 1 83 ? 26.924 -5.781 -16.433 1.00 82.75 83 THR A C 1
ATOM 647 O O . THR A 1 83 ? 27.867 -6.332 -16.999 1.00 82.75 83 THR A O 1
ATOM 650 N N . TYR A 1 84 ? 26.416 -6.269 -15.300 1.00 75.31 84 TYR A N 1
ATOM 651 C CA . TYR A 1 84 ? 26.927 -7.478 -14.657 1.00 75.31 84 TYR A CA 1
ATOM 652 C C . TYR A 1 84 ? 26.571 -8.717 -15.492 1.00 75.31 84 TYR A C 1
ATOM 654 O O . TYR A 1 84 ? 25.392 -9.008 -15.677 1.00 75.31 84 TYR A O 1
ATOM 662 N N . GLY A 1 85 ? 27.591 -9.428 -15.986 1.00 61.25 85 GLY A N 1
ATOM 663 C CA . GLY A 1 85 ? 27.444 -10.592 -16.874 1.00 61.25 85 GLY A CA 1
ATOM 664 C C . GLY A 1 85 ? 27.672 -10.307 -18.363 1.00 61.25 85 GLY A C 1
ATOM 665 O O . GLY A 1 85 ? 27.380 -11.166 -19.185 1.00 61.25 85 GLY A O 1
ATOM 666 N N . ALA A 1 86 ? 28.180 -9.123 -18.728 1.00 60.09 86 ALA A N 1
ATOM 667 C CA . ALA A 1 86 ? 28.746 -8.891 -20.057 1.00 60.09 86 ALA A CA 1
ATOM 668 C C . ALA A 1 86 ? 30.132 -9.556 -20.154 1.00 60.09 86 ALA A C 1
ATOM 670 O O . ALA A 1 86 ? 31.164 -8.891 -20.060 1.00 60.09 86 ALA A O 1
ATOM 671 N N . GLU A 1 87 ? 30.129 -10.882 -20.239 1.00 57.22 87 GLU A N 1
ATOM 672 C CA . GLU A 1 87 ? 31.233 -11.683 -20.774 1.00 57.22 87 GLU A CA 1
ATOM 673 C C . GLU A 1 87 ? 31.128 -11.806 -22.300 1.00 57.22 87 GLU A C 1
ATOM 675 O O . GLU A 1 87 ? 29.988 -11.863 -22.819 1.00 57.22 87 GLU A O 1
#

Secondary structure (DSSP, 8-state):
-PPPHHHHHHHHHHHHHHHHHHHHHHHHHHH----TTGGGTTTT--TT-HHHHHHHHHHHHHHHHHHHHHHHHHHTT-SS---TT--